Protein AF-A0AAW4VV36-F1 (afdb_monomer)

Nearest PDB structures (foldseek):
  4n6k-assembly1_A  TM=8.481E-01  e=8.056E-02  Maridesulfovibrio salexigens DSM 2638
  5ltc-assembly2_A  TM=8.068E-01  e=1.600E-01  Vibrio cholerae
  4pfb-assembly1_A  TM=8.694E-01  e=3.646E-01  Fusobacterium nucleatum subsp. nucleatum ATCC 25586
  7t3e-assembly2_B  TM=7.897E-01  e=3.646E-01  Photobacterium profundum
  4ovr-assembly2_B  TM=8.378E-01  e=4.479E-01  Xanthobacter autotrophicus Py2

Solvent-accessible surface area (backbone atoms only — not comparable to full-atom values): 5676 Å² total; per-residue (Å²): 130,93,60,61,65,80,84,46,46,75,45,69,63,61,81,85,72,88,81,83,85,84,86,81,78,53,70,72,63,56,70,69,47,56,76,94,48,47,63,61,51,51,49,52,51,50,55,49,55,58,51,46,53,52,52,51,55,54,49,52,56,50,48,54,56,54,40,43,77,66,65,35,46,80,42,84,65,84,50,62,66,59,51,54,58,50,63,76,73,108

Secondary structure (DSSP, 8-state):
--SGGGT--EEEE-------------HHHHHTS-GGGHHHHHHHHHHHHHHHHHHHHHHHHHHHHHHHHTT-EEEE---HHHHHHHHHH-

Radius of gyration: 19.65 Å; Cα contacts (8 Å, |Δi|>4): 35; chains: 1; bounding box: 43×26×49 Å

Foldseek 3Di:
DPCVLVPDQEAEPLVLDDDDDDDDDDPVVLVPDPPVCNVVVVVVVVVVVVVVVVVVVVVVVVVVVVSVVSNHDYHYDPNPVVVVVVVVVD

Organism: NCBI:txid1982628

Mean predicted aligned error: 4.09 Å

InterPro domains:
  IPR018389 TRAP transporter solute receptor DctP [PF03480] (2-83)
  IPR018389 TRAP transporter solute receptor DctP [PTHR33376] (2-83)
  IPR038404 TRAP transporter solute receptor DctP superfamily [G3DSA:3.40.190.170] (1-89)

pLDDT: mean 94.64, std 5.76, range [61.62, 98.38]

Structure (mmCIF, N/CA/C/O backbone):
data_AF-A0AAW4VV36-F1
#
_entry.id   AF-A0AAW4VV36-F1
#
loop_
_atom_site.group_PDB
_atom_site.id
_atom_site.type_symbol
_atom_site.label_atom_id
_atom_site.label_alt_id
_atom_site.label_comp_id
_atom_site.label_asym_id
_atom_site.label_entity_id
_atom_site.label_seq_id
_atom_site.pdbx_PDB_ins_code
_atom_site.Cartn_x
_atom_site.Cartn_y
_atom_site.Cartn_z
_atom_site.occupancy
_atom_site.B_iso_or_equiv
_atom_site.auth_seq_id
_atom_site.auth_comp_id
_atom_site.auth_asym_id
_atom_site.auth_atom_id
_atom_site.pdbx_PDB_model_num
ATOM 1 N N . SER A 1 1 ? -10.142 -11.126 -0.158 1.00 66.25 1 SER A N 1
ATOM 2 C CA . SER A 1 1 ? -10.196 -10.563 1.210 1.00 66.25 1 SER A CA 1
ATOM 3 C C . SER A 1 1 ? -9.616 -11.604 2.138 1.00 66.25 1 SER A C 1
ATOM 5 O O . SER A 1 1 ? -10.019 -12.750 2.015 1.00 66.25 1 SER A O 1
ATOM 7 N N . ASN A 1 2 ? -8.689 -11.231 3.019 1.00 85.50 2 ASN A N 1
ATOM 8 C CA . ASN A 1 2 ? -7.923 -12.182 3.840 1.00 85.50 2 ASN A CA 1
ATOM 9 C C . ASN A 1 2 ? -8.692 -12.681 5.086 1.00 85.50 2 ASN A C 1
ATOM 11 O O . ASN A 1 2 ? -8.086 -13.219 5.999 1.00 85.50 2 ASN A O 1
ATOM 15 N N . GLY A 1 3 ? -10.011 -12.457 5.163 1.00 93.25 3 GLY A N 1
ATOM 16 C CA . GLY A 1 3 ? -10.884 -13.060 6.182 1.00 93.25 3 GLY A CA 1
ATOM 17 C C . GLY A 1 3 ? -10.866 -12.434 7.582 1.00 93.25 3 GLY A C 1
ATOM 18 O O . GLY A 1 3 ? -11.724 -12.771 8.384 1.00 93.25 3 GLY A O 1
ATOM 19 N N . TYR A 1 4 ? -9.983 -11.475 7.897 1.00 96.06 4 TYR A N 1
ATOM 20 C CA . TYR A 1 4 ? -9.835 -10.946 9.272 1.00 96.06 4 TYR A CA 1
ATOM 21 C C . TYR A 1 4 ? -11.130 -10.467 9.949 1.00 96.06 4 TYR A C 1
ATOM 23 O O . TYR A 1 4 ? -11.268 -10.592 11.163 1.00 96.06 4 TYR A O 1
ATOM 31 N N . TYR A 1 5 ? -12.103 -9.972 9.178 1.00 95.50 5 TYR A N 1
ATOM 32 C CA . TYR A 1 5 ? -13.404 -9.544 9.703 1.00 95.50 5 TYR A CA 1
ATOM 33 C C . TYR A 1 5 ? -14.203 -10.677 10.373 1.00 95.50 5 TYR A C 1
ATOM 35 O O . TYR A 1 5 ? -15.231 -10.409 10.989 1.00 95.50 5 TYR A O 1
ATOM 43 N N . GLU A 1 6 ? -13.817 -11.940 10.196 1.00 96.38 6 GLU A N 1
ATOM 44 C CA . GLU A 1 6 ? -14.477 -13.107 10.793 1.00 96.38 6 GLU A CA 1
ATOM 45 C C . GLU A 1 6 ? -14.110 -13.260 12.269 1.00 96.38 6 GLU A C 1
ATOM 47 O O . GLU A 1 6 ? -14.951 -13.675 13.061 1.00 96.38 6 GLU A O 1
ATOM 52 N N . VAL A 1 7 ? -12.899 -12.839 12.644 1.00 96.94 7 VAL A N 1
ATOM 53 C CA . VAL A 1 7 ? -12.344 -12.997 13.998 1.00 96.94 7 VAL A CA 1
ATOM 54 C C . VAL A 1 7 ? -12.175 -11.675 14.748 1.00 96.94 7 VAL A C 1
ATOM 56 O O . VAL A 1 7 ? -12.126 -11.677 15.972 1.00 96.94 7 VAL A O 1
ATOM 59 N N . THR A 1 8 ? -12.120 -10.539 14.045 1.00 96.56 8 THR A N 1
ATOM 60 C CA . THR A 1 8 ? -12.115 -9.203 14.658 1.00 96.56 8 THR A CA 1
ATOM 61 C C . THR A 1 8 ? -13.137 -8.285 13.996 1.00 96.56 8 THR A C 1
ATOM 63 O O . THR A 1 8 ? -13.274 -8.251 12.771 1.00 96.56 8 THR A O 1
ATOM 66 N N . LYS A 1 9 ? -13.889 -7.544 14.813 1.00 97.38 9 LYS A N 1
ATOM 67 C CA . LYS A 1 9 ? -14.977 -6.662 14.367 1.00 97.38 9 LYS A CA 1
ATOM 68 C C . LYS A 1 9 ? -14.671 -5.184 14.557 1.00 97.38 9 LYS A C 1
ATOM 70 O O . LYS A 1 9 ? -15.517 -4.366 14.215 1.00 97.38 9 LYS A O 1
ATOM 75 N N . ASP A 1 10 ? -13.479 -4.833 15.018 1.00 98.12 10 ASP A N 1
ATOM 76 C CA . ASP A 1 10 ? -13.134 -3.460 15.366 1.00 98.12 10 ASP A CA 1
ATOM 77 C C . ASP A 1 10 ? -11.884 -3.010 14.614 1.00 98.12 10 ASP A C 1
ATOM 79 O O . ASP A 1 10 ? -10.832 -3.648 14.656 1.00 98.12 10 ASP A O 1
ATOM 83 N N . VAL A 1 11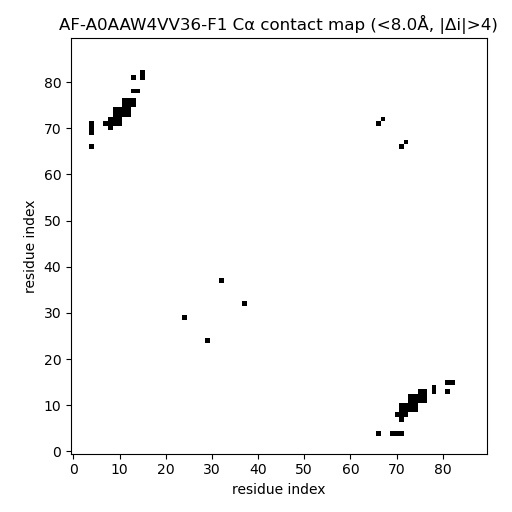 ? -12.011 -1.888 13.910 1.00 97.56 11 VAL A N 1
ATOM 84 C CA . VAL A 1 11 ? -10.908 -1.202 13.238 1.00 9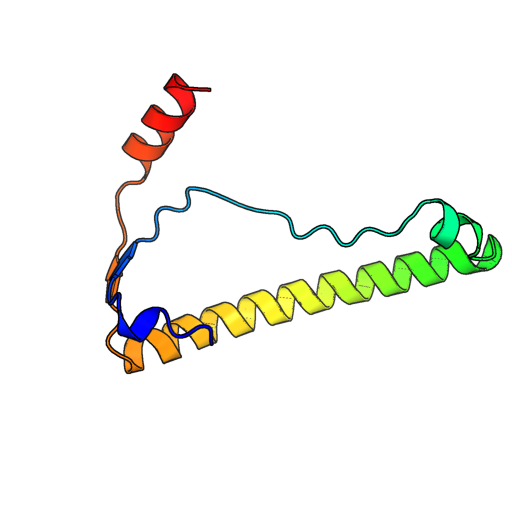7.56 11 VAL A CA 1
ATOM 85 C C . VAL A 1 11 ? -10.778 0.189 13.837 1.00 97.56 11 VAL A C 1
ATOM 87 O O . VAL A 1 11 ? -11.704 0.992 13.754 1.00 97.56 11 VAL A O 1
ATOM 90 N N . THR A 1 12 ? -9.617 0.503 14.403 1.00 97.62 12 THR A N 1
ATOM 91 C CA . THR A 1 12 ? -9.331 1.834 14.951 1.00 97.62 12 THR A CA 1
ATOM 92 C C . THR A 1 12 ? -8.409 2.599 14.012 1.00 97.62 12 THR A C 1
ATOM 94 O O . THR A 1 12 ? -7.304 2.143 13.704 1.00 97.62 12 THR A O 1
ATOM 97 N N . TYR A 1 13 ? -8.841 3.780 13.571 1.00 96.12 13 TYR A N 1
ATOM 98 C CA . TYR A 1 13 ? -8.054 4.692 12.746 1.00 96.12 13 TYR A CA 1
ATOM 99 C C . TYR A 1 13 ? -6.957 5.371 13.572 1.00 96.12 13 TYR A C 1
ATOM 101 O O . TYR A 1 13 ? -7.048 6.523 13.976 1.00 96.12 13 TYR A O 1
ATOM 109 N N . THR A 1 14 ? -5.898 4.614 13.834 1.00 95.81 14 THR A N 1
ATOM 110 C CA . THR A 1 14 ? -4.719 5.057 14.592 1.00 95.81 14 THR A CA 1
ATOM 111 C C . THR A 1 14 ? -3.761 5.913 13.766 1.00 95.81 14 THR A C 1
ATOM 113 O O . THR A 1 14 ? -2.954 6.629 14.343 1.00 95.81 14 THR A O 1
ATOM 116 N N . HIS A 1 15 ? -3.808 5.811 12.430 1.00 93.12 15 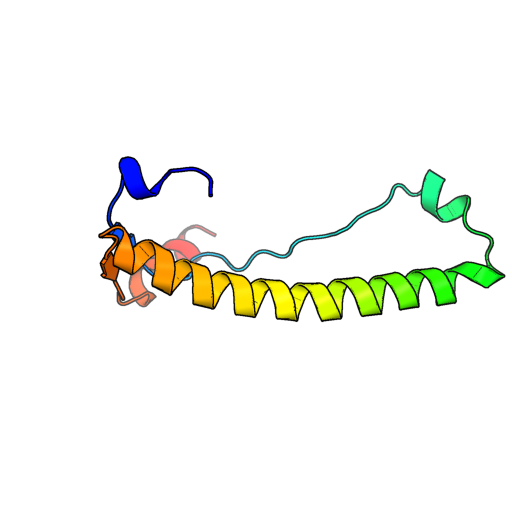HIS A N 1
ATOM 117 C CA . HIS A 1 15 ? -2.922 6.529 11.498 1.00 93.12 15 HIS A CA 1
ATOM 118 C C . HIS A 1 15 ? -1.421 6.437 11.847 1.00 93.12 15 HIS A C 1
ATOM 120 O O . HIS A 1 15 ? -0.643 7.329 11.527 1.00 93.12 15 HIS A O 1
ATOM 126 N N . HIS A 1 16 ? -1.009 5.343 12.493 1.00 92.94 16 HIS A N 1
ATOM 127 C CA . HIS A 1 16 ? 0.325 5.192 13.080 1.00 92.94 16 HIS A CA 1
ATOM 128 C C . HIS A 1 16 ? 1.435 4.942 12.051 1.00 92.94 16 HIS A C 1
ATOM 130 O O . HIS A 1 16 ? 2.611 5.006 12.398 1.00 92.94 16 HIS A O 1
ATOM 136 N N . LEU A 1 17 ? 1.082 4.630 10.801 1.00 91.12 17 LEU A N 1
ATOM 137 C CA . LEU A 1 17 ? 2.051 4.333 9.758 1.00 91.12 17 LEU A CA 1
ATOM 138 C C . LEU A 1 17 ? 1.530 4.751 8.382 1.00 91.12 17 LEU A C 1
ATOM 140 O O . LEU A 1 17 ? 0.423 4.389 7.980 1.00 91.12 17 LEU A O 1
ATOM 144 N N . PHE A 1 18 ? 2.370 5.475 7.647 1.00 90.31 18 PHE A N 1
ATOM 145 C CA . PHE A 1 18 ? 2.232 5.677 6.212 1.00 90.31 18 PHE A CA 1
ATOM 146 C C . PHE A 1 18 ? 3.371 4.924 5.524 1.00 90.31 18 PHE A C 1
ATOM 148 O O . PHE A 1 18 ? 4.534 5.300 5.667 1.00 90.31 18 PHE A O 1
ATOM 155 N N . THR A 1 19 ? 3.050 3.834 4.827 1.00 89.06 19 THR A N 1
ATOM 156 C CA . THR A 1 19 ? 4.044 3.018 4.120 1.00 89.06 19 THR A CA 1
ATOM 157 C C . THR A 1 19 ? 4.090 3.354 2.637 1.00 89.06 19 THR A C 1
ATOM 159 O O . THR A 1 19 ? 3.069 3.612 1.997 1.00 89.06 19 THR A O 1
ATOM 162 N N . TYR A 1 20 ? 5.293 3.294 2.073 1.00 88.31 20 TYR A N 1
ATOM 163 C CA . TYR A 1 20 ? 5.481 3.237 0.630 1.00 88.31 20 TYR A CA 1
ATOM 164 C C . TYR A 1 20 ? 5.452 1.776 0.175 1.00 88.31 20 TYR A C 1
ATOM 166 O O . TYR A 1 20 ? 5.906 0.890 0.899 1.00 88.31 20 TYR A O 1
ATOM 174 N N . ILE A 1 21 ? 4.925 1.527 -1.026 1.00 89.81 21 ILE A N 1
ATOM 175 C CA . ILE A 1 21 ? 4.996 0.223 -1.696 1.00 89.81 21 ILE A CA 1
ATOM 176 C C . ILE A 1 21 ? 6.046 0.361 -2.804 1.00 89.81 21 ILE A C 1
ATOM 178 O O . ILE A 1 21 ? 5.697 0.790 -3.906 1.00 89.81 21 ILE A O 1
ATOM 182 N N . PRO A 1 22 ? 7.335 0.105 -2.518 1.00 91.25 22 PRO A N 1
ATOM 183 C CA . PRO A 1 22 ? 8.368 0.205 -3.534 1.00 91.25 22 PRO A CA 1
ATOM 184 C C . PRO A 1 22 ? 8.230 -0.958 -4.519 1.00 91.25 22 PRO A C 1
ATOM 186 O O . PRO A 1 22 ? 8.160 -2.121 -4.125 1.00 91.25 22 PRO A O 1
ATOM 189 N N . VAL A 1 23 ? 8.213 -0.634 -5.809 1.00 91.12 23 VAL A N 1
ATOM 190 C CA . VAL A 1 23 ? 8.444 -1.609 -6.876 1.00 91.12 23 VAL A CA 1
ATOM 191 C C . VAL A 1 23 ? 9.907 -1.472 -7.254 1.00 91.12 23 VAL A C 1
ATOM 193 O O . VAL A 1 23 ? 10.351 -0.390 -7.626 1.00 91.12 23 VAL A O 1
ATOM 196 N N . MET A 1 24 ? 10.661 -2.549 -7.080 1.00 93.88 24 MET A N 1
ATOM 197 C CA . MET A 1 24 ? 12.106 -2.566 -7.280 1.00 93.88 24 MET A CA 1
ATOM 198 C C . MET A 1 24 ? 12.460 -3.635 -8.302 1.00 93.88 24 MET A C 1
ATOM 200 O O . MET A 1 24 ? 11.774 -4.653 -8.412 1.00 93.88 24 MET A O 1
ATOM 204 N N . MET A 1 25 ? 13.556 -3.412 -9.015 1.00 95.69 25 MET A N 1
ATOM 205 C CA . MET A 1 25 ? 14.155 -4.389 -9.913 1.00 95.69 25 MET A CA 1
ATOM 206 C C . MET A 1 25 ? 15.623 -4.581 -9.550 1.00 95.69 25 MET A C 1
ATOM 208 O O . MET A 1 25 ? 16.231 -3.708 -8.936 1.00 95.69 25 MET A O 1
ATOM 212 N N . SER A 1 26 ? 16.190 -5.732 -9.907 1.00 97.75 26 SER A N 1
ATOM 213 C CA . SER A 1 26 ? 17.617 -5.961 -9.698 1.00 97.75 26 SER A CA 1
ATOM 214 C C . SER A 1 26 ? 18.449 -5.120 -10.665 1.00 97.75 26 SER A C 1
ATOM 216 O O . SER A 1 26 ? 18.069 -4.947 -11.825 1.00 97.75 26 SER A O 1
ATOM 218 N N . ASP A 1 27 ? 19.629 -4.685 -10.220 1.00 97.94 27 ASP A N 1
ATOM 219 C CA . ASP A 1 27 ? 20.567 -3.928 -11.061 1.00 97.94 27 ASP A CA 1
ATOM 220 C C . ASP A 1 27 ? 20.926 -4.690 -12.340 1.00 97.94 27 ASP A C 1
ATOM 222 O O . ASP A 1 27 ? 20.994 -4.111 -13.421 1.00 97.94 27 ASP A O 1
ATOM 226 N N . LYS A 1 28 ? 21.075 -6.019 -12.239 1.00 98.19 28 LYS A N 1
ATOM 227 C CA . LYS A 1 2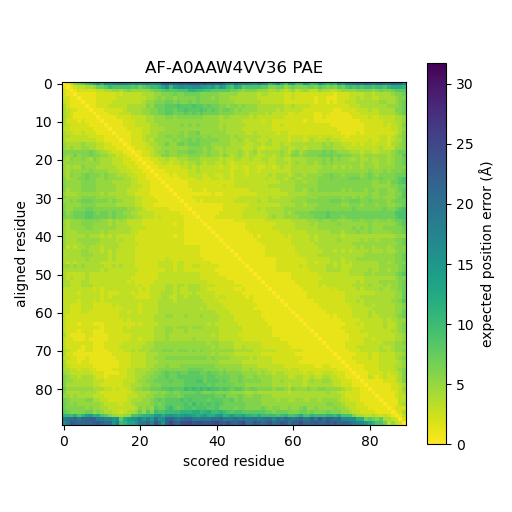8 ? 21.318 -6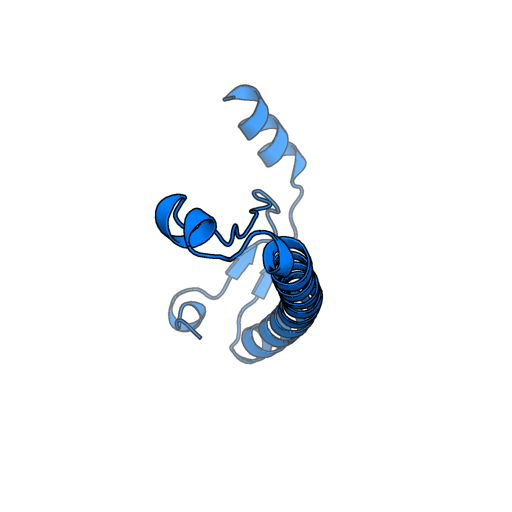.885 -13.397 1.00 98.19 28 LYS A CA 1
ATOM 228 C C . LYS A 1 28 ? 20.190 -6.782 -14.426 1.00 98.19 28 LYS A C 1
ATOM 230 O O . LYS A 1 28 ? 20.474 -6.677 -15.612 1.00 98.19 28 LYS A O 1
ATOM 235 N N . ALA A 1 29 ? 18.928 -6.824 -13.993 1.00 97.69 29 ALA A N 1
ATOM 236 C CA . ALA A 1 29 ? 17.794 -6.706 -14.906 1.00 97.69 29 ALA A CA 1
ATOM 237 C C . ALA A 1 29 ? 17.706 -5.300 -15.517 1.00 97.69 29 ALA A C 1
ATOM 239 O O . ALA A 1 29 ? 17.396 -5.174 -16.695 1.00 97.69 29 ALA A O 1
ATOM 240 N N . TRP A 1 30 ? 18.023 -4.257 -14.746 1.00 97.56 30 TRP A N 1
ATOM 241 C CA . TRP A 1 30 ? 18.039 -2.875 -15.232 1.00 97.56 30 TRP A CA 1
ATOM 242 C C . TRP A 1 30 ? 19.094 -2.668 -16.322 1.00 97.56 30 TRP A C 1
ATOM 244 O O . TRP A 1 30 ? 18.808 -2.104 -17.374 1.00 97.56 30 TRP A O 1
ATOM 254 N N . GLN A 1 31 ? 20.300 -3.199 -16.113 1.00 97.56 31 GLN A N 1
ATOM 255 C CA . GLN A 1 31 ? 21.396 -3.119 -17.082 1.00 97.56 31 GLN A CA 1
ATOM 256 C C . GLN A 1 31 ? 21.109 -3.870 -18.389 1.00 97.56 31 GLN A C 1
ATOM 258 O O . GLN A 1 31 ? 21.708 -3.543 -19.409 1.00 97.56 31 GLN A O 1
ATOM 263 N N . MET A 1 32 ? 20.197 -4.848 -18.375 1.00 97.81 32 MET A N 1
ATOM 264 C CA . MET A 1 32 ? 19.760 -5.558 -19.582 1.00 97.81 32 MET A CA 1
ATOM 265 C C . MET A 1 32 ? 18.787 -4.745 -20.446 1.00 97.81 32 MET A C 1
ATOM 267 O O . MET A 1 32 ? 18.555 -5.130 -21.590 1.00 97.81 32 MET A O 1
ATOM 271 N N . ILE A 1 33 ? 18.219 -3.648 -19.932 1.00 97.88 33 ILE A N 1
ATOM 272 C CA . ILE A 1 33 ? 17.386 -2.737 -20.723 1.00 97.88 33 ILE A CA 1
ATOM 273 C C . ILE A 1 33 ? 18.317 -1.864 -21.584 1.00 97.88 33 ILE A C 1
ATOM 275 O O . ILE A 1 33 ? 19.178 -1.175 -21.010 1.00 97.88 33 ILE A O 1
ATOM 279 N N . PRO A 1 34 ? 18.161 -1.880 -22.927 1.00 98.25 34 PRO A N 1
ATOM 280 C CA . PRO A 1 34 ? 18.901 -0.995 -23.825 1.00 98.25 34 PRO A CA 1
ATOM 281 C C . PRO A 1 34 ? 18.764 0.466 -23.396 1.00 98.25 34 PRO A C 1
ATOM 283 O O . PRO A 1 34 ? 17.694 0.878 -22.949 1.00 98.25 34 PRO A O 1
ATOM 286 N N . GLU A 1 35 ? 19.851 1.236 -23.470 1.00 97.44 35 GLU A N 1
ATOM 287 C CA . GLU A 1 35 ? 19.900 2.596 -22.919 1.00 97.44 35 GLU A CA 1
ATOM 288 C C . GLU A 1 35 ? 18.840 3.506 -23.543 1.00 97.44 35 GLU A C 1
ATOM 290 O O . GLU A 1 35 ? 18.171 4.243 -22.825 1.00 97.44 35 GLU A O 1
ATOM 295 N N . GLU A 1 36 ? 18.612 3.352 -24.844 1.00 98.00 36 GLU A N 1
ATOM 296 C CA . GLU A 1 36 ? 17.617 4.074 -25.628 1.00 98.00 36 GLU A CA 1
ATOM 297 C C . GLU A 1 36 ? 16.161 3.736 -25.283 1.00 98.00 36 GLU A C 1
ATOM 299 O O . GLU A 1 36 ? 15.276 4.415 -25.779 1.00 98.00 36 GLU A O 1
ATOM 304 N N . LEU A 1 37 ? 15.910 2.698 -24.473 1.00 98.38 37 LEU A N 1
ATOM 305 C CA . LEU A 1 37 ? 14.567 2.291 -24.032 1.00 98.38 37 LEU A CA 1
ATOM 306 C C . LEU A 1 37 ? 14.316 2.545 -22.540 1.00 98.38 37 LEU A C 1
ATOM 308 O O . LEU A 1 37 ? 13.233 2.246 -22.025 1.00 98.38 37 LEU A O 1
ATOM 312 N N . ARG A 1 38 ? 15.326 3.014 -21.797 1.00 97.69 38 ARG A N 1
ATOM 313 C CA . ARG A 1 38 ? 15.212 3.192 -20.342 1.00 97.69 38 ARG A CA 1
ATOM 314 C C . ARG A 1 38 ? 14.210 4.281 -19.984 1.00 97.69 38 ARG A C 1
ATOM 316 O O . ARG A 1 38 ? 13.480 4.110 -19.008 1.00 97.69 38 ARG A O 1
ATOM 323 N N . ASP A 1 39 ? 14.141 5.349 -20.770 1.00 98.00 39 ASP A N 1
ATOM 324 C CA . ASP A 1 39 ? 13.211 6.452 -20.530 1.00 98.00 39 ASP A CA 1
ATOM 325 C C . ASP A 1 39 ? 11.759 6.008 -20.753 1.00 98.00 39 ASP A C 1
ATOM 327 O O . ASP A 1 39 ? 10.914 6.218 -19.881 1.00 98.00 39 ASP A O 1
ATOM 331 N N . GLU A 1 40 ? 11.466 5.292 -21.841 1.00 98.19 40 GLU A N 1
ATOM 332 C CA . GLU A 1 40 ? 10.143 4.715 -22.112 1.00 98.19 40 GLU A CA 1
ATOM 333 C C . GLU A 1 40 ? 9.743 3.690 -21.048 1.00 98.19 40 GLU A C 1
ATOM 335 O O . GLU A 1 40 ? 8.592 3.658 -20.602 1.00 98.19 40 GLU A O 1
ATOM 340 N N . PHE A 1 41 ? 10.689 2.863 -20.594 1.00 97.50 41 PHE A N 1
ATOM 341 C CA . PHE A 1 41 ? 10.449 1.933 -19.494 1.00 97.50 41 PHE A CA 1
ATOM 342 C C . PHE A 1 41 ? 10.079 2.672 -18.199 1.00 97.50 41 PHE A C 1
ATOM 344 O O . PHE A 1 41 ? 9.136 2.279 -17.500 1.00 97.50 41 PHE A O 1
ATOM 351 N N . MET A 1 42 ? 10.801 3.747 -17.870 1.00 97.38 42 MET A N 1
ATOM 352 C CA . MET A 1 42 ? 10.526 4.552 -16.681 1.00 97.38 42 MET A CA 1
ATOM 353 C C . MET A 1 42 ? 9.202 5.308 -16.794 1.00 97.38 42 MET A C 1
ATOM 355 O O . MET A 1 42 ? 8.488 5.425 -15.794 1.00 97.38 42 MET A O 1
ATOM 359 N N . GLU A 1 43 ? 8.823 5.746 -17.993 1.00 98.12 43 GLU A N 1
ATOM 360 C CA . GLU A 1 43 ? 7.518 6.353 -18.245 1.00 98.12 43 GLU A CA 1
ATOM 361 C C . GLU A 1 43 ? 6.380 5.342 -18.053 1.00 98.12 43 GLU A C 1
ATOM 363 O O . GLU A 1 43 ? 5.416 5.623 -17.339 1.00 98.12 43 GLU A O 1
ATOM 368 N N . GLY A 1 44 ? 6.528 4.113 -18.556 1.00 97.81 44 GLY A N 1
ATOM 369 C CA . GLY A 1 44 ? 5.579 3.031 -18.276 1.00 97.81 44 GLY A CA 1
ATOM 370 C C . GLY A 1 44 ? 5.460 2.719 -16.776 1.00 97.81 44 GLY A C 1
ATOM 371 O O . GLY A 1 44 ? 4.354 2.553 -16.248 1.00 97.81 44 GLY A O 1
ATOM 372 N N . CYS A 1 45 ? 6.580 2.717 -16.042 1.00 96.75 45 CYS A N 1
ATOM 373 C CA . CYS A 1 45 ? 6.567 2.607 -14.579 1.00 96.75 45 CYS A CA 1
ATOM 374 C C . CYS A 1 45 ? 5.784 3.761 -13.930 1.00 96.75 45 CYS A C 1
ATOM 376 O O . CYS A 1 45 ? 5.012 3.536 -12.988 1.00 96.75 45 CYS A O 1
ATOM 378 N N . ARG A 1 46 ? 5.964 4.988 -14.441 1.00 96.31 46 ARG A N 1
ATOM 379 C CA . ARG A 1 46 ? 5.280 6.202 -13.983 1.00 96.31 46 ARG A CA 1
ATOM 380 C C . ARG A 1 46 ? 3.772 6.093 -14.124 1.00 96.31 46 ARG A C 1
ATOM 382 O O . ARG A 1 46 ? 3.042 6.274 -13.147 1.00 96.31 46 ARG A O 1
ATOM 389 N N . GLU A 1 47 ? 3.310 5.752 -15.318 1.00 97.69 47 GLU A N 1
ATOM 390 C CA . GLU A 1 47 ? 1.896 5.524 -15.600 1.00 97.69 47 GLU A CA 1
ATOM 391 C C . GLU A 1 47 ? 1.314 4.436 -14.692 1.00 97.69 47 GLU A C 1
ATOM 393 O O . GLU A 1 47 ? 0.250 4.623 -14.088 1.00 97.69 47 GLU A O 1
ATOM 398 N N . GLY A 1 48 ? 2.058 3.339 -14.520 1.00 96.19 48 GLY A N 1
ATOM 399 C CA . GLY A 1 48 ? 1.686 2.220 -13.664 1.00 96.19 48 GLY A CA 1
ATOM 400 C C . GLY A 1 48 ? 1.438 2.634 -12.214 1.00 96.19 48 GLY A C 1
ATOM 401 O O . GLY A 1 48 ? 0.353 2.381 -11.676 1.00 96.19 48 GLY A O 1
ATOM 402 N N . TYR A 1 49 ? 2.396 3.308 -11.563 1.00 94.88 49 TYR A N 1
ATOM 403 C CA . TYR A 1 49 ? 2.205 3.711 -10.164 1.00 94.88 49 TYR A CA 1
ATOM 404 C C . TYR A 1 49 ? 1.156 4.823 -10.015 1.00 94.88 49 TYR A C 1
ATOM 406 O O . TYR A 1 49 ? 0.456 4.874 -8.998 1.00 94.88 49 TYR A O 1
ATOM 414 N N 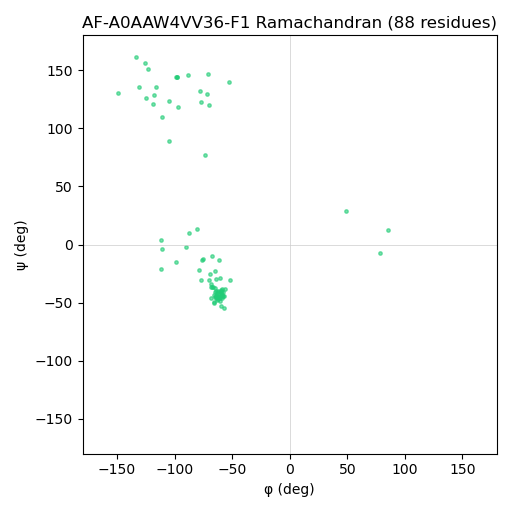. THR A 1 50 ? 1.000 5.711 -11.005 1.00 95.06 50 THR A N 1
ATOM 415 C CA . THR A 1 50 ? -0.054 6.735 -10.992 1.00 95.06 50 THR A CA 1
ATOM 416 C C . THR A 1 50 ? -1.440 6.087 -11.042 1.00 95.06 50 THR A C 1
ATOM 418 O O . THR A 1 50 ? -2.306 6.431 -10.230 1.00 95.06 50 THR A O 1
ATOM 421 N N . ALA A 1 51 ? -1.647 5.109 -11.928 1.00 96.69 51 ALA A N 1
ATOM 422 C CA . ALA A 1 51 ? -2.898 4.358 -12.008 1.00 96.69 51 ALA A CA 1
ATOM 423 C C . ALA A 1 51 ? -3.152 3.543 -10.729 1.00 96.69 51 ALA A C 1
ATOM 425 O O . ALA A 1 51 ? -4.250 3.589 -10.165 1.00 96.69 51 ALA A O 1
ATOM 426 N N . GLN A 1 52 ? -2.123 2.867 -10.208 1.00 96.00 52 GLN A N 1
ATOM 427 C CA . GLN A 1 52 ? -2.219 2.072 -8.983 1.00 96.00 52 GLN A CA 1
ATOM 428 C C . GLN A 1 52 ? -2.688 2.909 -7.786 1.00 96.00 52 GLN A C 1
ATOM 430 O O . GLN A 1 52 ? -3.555 2.454 -7.037 1.00 96.00 52 GLN A O 1
ATOM 435 N N . ARG A 1 53 ? -2.209 4.153 -7.634 1.00 94.00 53 ARG A N 1
ATOM 436 C CA . ARG A 1 53 ? -2.652 5.054 -6.551 1.00 94.00 53 ARG A CA 1
ATOM 437 C C . ARG A 1 53 ? -4.154 5.332 -6.605 1.00 94.00 53 ARG A C 1
ATOM 439 O O . ARG A 1 53 ? -4.808 5.376 -5.559 1.00 94.00 53 ARG A O 1
ATOM 446 N N . LYS A 1 54 ? -4.715 5.490 -7.808 1.00 95.69 54 LYS A N 1
ATOM 447 C CA . LYS A 1 54 ? -6.163 5.653 -8.000 1.00 95.69 54 LYS A CA 1
ATOM 448 C C . LYS A 1 54 ? -6.907 4.382 -7.590 1.00 95.69 54 LYS A C 1
ATOM 450 O O . LYS A 1 54 ? -7.817 4.457 -6.765 1.00 95.69 54 LYS A O 1
ATOM 455 N N . TYR A 1 55 ? -6.476 3.222 -8.089 1.00 96.38 55 TYR A N 1
ATOM 456 C CA . TYR A 1 55 ? -7.093 1.933 -7.756 1.00 96.38 55 TYR A CA 1
ATOM 457 C C . TYR A 1 55 ? -7.045 1.631 -6.259 1.00 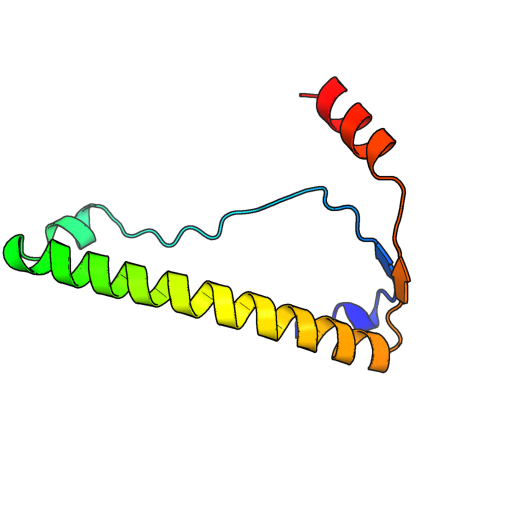96.38 55 TYR A C 1
ATOM 459 O O . TYR A 1 55 ? -8.034 1.157 -5.702 1.00 96.38 55 TYR A O 1
ATOM 467 N N . LEU A 1 56 ? -5.937 1.953 -5.591 1.00 94.94 56 LEU A N 1
ATOM 468 C CA . LEU A 1 56 ? -5.784 1.783 -4.150 1.00 94.94 56 LEU A CA 1
ATOM 469 C C . LEU A 1 56 ? -6.799 2.635 -3.379 1.00 94.94 56 LEU A C 1
ATOM 471 O O . LEU A 1 56 ? -7.478 2.129 -2.486 1.00 94.94 56 LEU A O 1
ATOM 475 N N . LYS A 1 57 ? -6.947 3.915 -3.743 1.00 94.62 57 LYS A N 1
ATOM 476 C CA . LYS A 1 57 ? -7.920 4.821 -3.116 1.00 94.62 57 LYS A CA 1
ATOM 477 C C . LYS A 1 57 ? -9.353 4.313 -3.283 1.00 94.62 57 LYS A C 1
ATOM 479 O O . LYS A 1 57 ? -10.100 4.258 -2.304 1.00 94.62 57 LYS A O 1
ATOM 484 N N . ASP A 1 58 ? -9.727 3.940 -4.504 1.00 96.81 58 ASP A N 1
ATOM 485 C CA . ASP A 1 58 ? -11.074 3.452 -4.803 1.00 96.81 58 ASP A CA 1
ATOM 486 C C . ASP A 1 58 ? -11.355 2.121 -4.090 1.00 96.81 58 ASP A C 1
ATOM 488 O O . ASP A 1 58 ? -12.383 1.984 -3.424 1.00 96.81 58 ASP A O 1
ATOM 492 N N . THR A 1 59 ? -10.405 1.184 -4.123 1.00 96.00 59 THR A N 1
ATOM 493 C CA . THR A 1 59 ? -10.521 -0.118 -3.447 1.00 96.00 59 THR A CA 1
ATOM 494 C C . THR A 1 59 ? -10.628 0.042 -1.932 1.00 96.00 59 THR A C 1
ATOM 496 O O . THR A 1 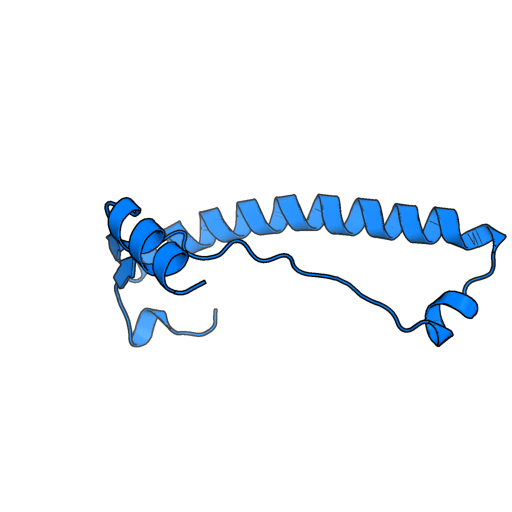59 ? -11.469 -0.608 -1.316 1.00 96.00 59 THR A O 1
ATOM 499 N N . ASN A 1 60 ? -9.853 0.944 -1.318 1.00 94.56 60 ASN A N 1
ATOM 500 C CA . ASN A 1 60 ? -9.944 1.218 0.119 1.00 94.56 60 ASN A CA 1
ATOM 501 C C . ASN A 1 60 ? -11.321 1.778 0.508 1.00 94.56 60 ASN A C 1
ATOM 503 O O . ASN A 1 60 ? -11.899 1.352 1.511 1.00 94.56 60 ASN A O 1
ATOM 507 N N . ARG A 1 61 ? -11.894 2.683 -0.301 1.00 96.44 61 ARG A N 1
ATOM 508 C CA . ARG A 1 61 ? -13.252 3.203 -0.071 1.00 96.44 61 ARG A CA 1
ATOM 509 C C . ARG A 1 61 ? -14.299 2.091 -0.139 1.00 96.44 61 ARG A C 1
ATOM 511 O O . ARG A 1 61 ? -15.175 2.026 0.726 1.00 96.44 61 ARG A O 1
ATOM 518 N N . GLU A 1 62 ? -14.219 1.218 -1.140 1.00 97.25 62 GLU A N 1
ATOM 519 C CA . GLU A 1 62 ? -15.161 0.101 -1.267 1.00 97.25 62 GLU A CA 1
ATOM 520 C C . GLU A 1 62 ? -14.967 -0.945 -0.160 1.00 97.25 62 GLU A C 1
ATOM 522 O O . GLU A 1 62 ? -15.951 -1.447 0.390 1.00 97.25 62 GLU A O 1
ATOM 527 N N . ALA A 1 63 ? -13.727 -1.209 0.257 1.00 95.81 63 ALA A N 1
ATOM 528 C CA . ALA A 1 63 ? -13.423 -2.123 1.353 1.00 95.81 63 ALA A CA 1
ATOM 529 C C . ALA A 1 63 ? -14.097 -1.688 2.661 1.00 95.81 63 ALA A C 1
ATOM 531 O O . ALA A 1 63 ? -14.729 -2.514 3.319 1.00 95.81 63 ALA A O 1
ATOM 532 N N . VAL A 1 64 ? -14.060 -0.395 3.007 1.00 96.81 64 VAL A N 1
ATOM 533 C CA . VAL A 1 64 ? -14.758 0.127 4.197 1.00 96.81 64 VAL A CA 1
ATOM 534 C C . VAL A 1 64 ? -16.264 -0.150 4.123 1.00 96.81 64 VAL A C 1
ATOM 536 O O . VAL A 1 64 ? -16.854 -0.592 5.111 1.00 96.81 64 VAL A O 1
ATOM 539 N N . LYS A 1 65 ? -16.902 0.051 2.961 1.00 97.25 65 LYS A N 1
ATOM 540 C CA . LYS A 1 65 ? -18.337 -0.239 2.783 1.00 97.25 65 LYS A CA 1
ATOM 541 C C . LYS A 1 65 ? -18.640 -1.727 2.970 1.00 97.25 65 LYS A C 1
ATOM 543 O O . LYS A 1 65 ? -19.600 -2.073 3.658 1.00 97.25 65 LYS A O 1
ATOM 548 N N . VAL A 1 66 ? -17.830 -2.605 2.377 1.00 96.50 66 VAL A N 1
ATOM 549 C CA . VAL A 1 66 ? -17.991 -4.064 2.492 1.00 96.50 66 VAL A CA 1
ATOM 550 C C . VAL A 1 66 ? -17.796 -4.525 3.936 1.00 96.50 66 VAL A C 1
ATOM 552 O O . VAL A 1 66 ? -18.595 -5.311 4.437 1.00 96.50 66 VAL A O 1
ATOM 555 N N . LEU A 1 67 ? -16.776 -4.017 4.629 1.00 97.06 67 LEU A N 1
ATOM 556 C CA . LEU A 1 67 ? -16.486 -4.385 6.016 1.00 97.06 67 LEU A CA 1
ATOM 557 C C . LEU A 1 67 ? -17.609 -3.948 6.965 1.00 97.06 67 LEU A C 1
ATOM 559 O O . LEU A 1 67 ? -18.038 -4.750 7.793 1.00 97.06 67 LEU A O 1
ATOM 563 N N . LYS A 1 68 ? -18.170 -2.745 6.780 1.00 97.44 68 LYS A N 1
ATOM 564 C CA . LYS A 1 68 ? -19.356 -2.299 7.531 1.00 97.44 68 LYS A CA 1
ATOM 565 C C . LYS A 1 68 ? -20.551 -3.237 7.337 1.00 97.44 68 LYS A C 1
ATOM 567 O O . LYS A 1 68 ? -21.173 -3.633 8.317 1.00 97.44 68 LYS A O 1
ATOM 572 N N . LYS A 1 69 ? -20.834 -3.666 6.098 1.00 97.31 69 LYS A N 1
ATOM 573 C CA . LYS A 1 69 ? -21.897 -4.656 5.811 1.00 97.31 69 LYS A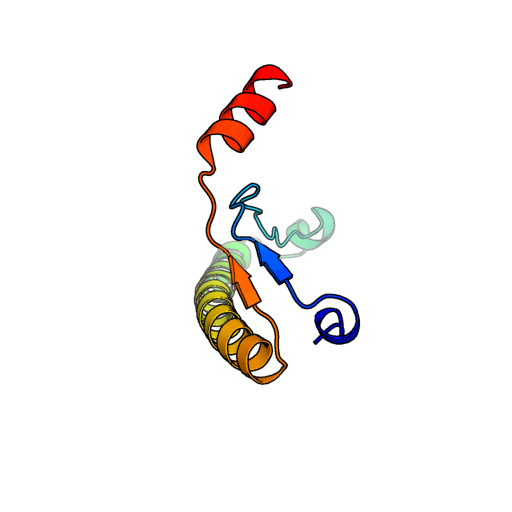 CA 1
ATOM 574 C C . LYS A 1 69 ? -21.653 -6.009 6.494 1.00 97.31 69 LYS A C 1
ATOM 576 O O . LYS A 1 69 ? -22.607 -6.703 6.815 1.00 97.31 69 LYS A O 1
ATOM 581 N N . LYS A 1 70 ? -20.390 -6.373 6.736 1.00 96.88 70 LYS A N 1
ATOM 582 C CA . LYS A 1 70 ? -19.973 -7.601 7.441 1.00 96.88 70 LYS A CA 1
ATOM 583 C C . LYS A 1 70 ? -19.895 -7.446 8.973 1.00 96.88 70 LYS A C 1
ATOM 585 O O . LYS A 1 70 ? -19.376 -8.330 9.663 1.00 96.88 70 LYS A O 1
ATOM 590 N N . GLY A 1 71 ? -20.398 -6.330 9.505 1.00 97.38 71 GLY A N 1
ATOM 591 C CA . GLY A 1 71 ? -20.487 -6.060 10.940 1.00 97.38 71 GLY A CA 1
ATOM 592 C C . GLY A 1 71 ? -19.225 -5.465 11.566 1.00 97.38 71 GLY A C 1
ATOM 593 O O . GLY A 1 71 ? -19.132 -5.436 12.788 1.00 97.38 71 GLY A O 1
ATOM 594 N N . VAL A 1 72 ? -18.256 -5.003 10.767 1.00 98.12 72 VAL A N 1
ATOM 595 C CA . VAL A 1 72 ? -17.062 -4.319 11.289 1.00 98.12 72 VAL A CA 1
ATOM 596 C C . VAL A 1 72 ? -17.394 -2.872 11.654 1.00 98.12 72 VAL A C 1
ATOM 598 O O . VAL A 1 72 ? -17.978 -2.131 10.857 1.00 98.12 72 VAL A O 1
ATOM 601 N N . LYS A 1 73 ? -16.975 -2.460 12.848 1.00 98.38 73 LYS A N 1
ATOM 602 C CA . LYS A 1 73 ? -17.063 -1.100 13.377 1.00 98.38 73 LYS A CA 1
ATOM 603 C C . LYS A 1 73 ? -15.737 -0.373 13.176 1.00 98.38 73 LYS A C 1
ATOM 605 O O . LYS A 1 73 ? -14.666 -0.966 13.265 1.00 98.38 73 LYS A O 1
ATOM 610 N N . PHE A 1 74 ? -15.830 0.921 12.887 1.00 97.94 74 PHE A N 1
ATOM 611 C CA . PHE A 1 74 ? -14.676 1.787 12.672 1.00 97.94 74 PHE A CA 1
ATOM 612 C C . PHE A 1 74 ? -14.668 2.894 13.719 1.00 97.94 74 PHE A C 1
ATOM 614 O O . PHE A 1 74 ? -15.671 3.592 13.872 1.00 97.94 74 PHE A O 1
ATOM 621 N N . TRP A 1 75 ? -13.536 3.065 14.392 1.00 98.06 75 TRP A N 1
ATOM 622 C CA . TRP A 1 75 ? -13.369 3.984 15.512 1.00 98.06 75 TRP A CA 1
ATOM 623 C C . TRP A 1 75 ? -12.356 5.069 15.172 1.00 98.06 75 TRP A C 1
ATOM 625 O O . TRP A 1 75 ? -11.281 4.781 14.646 1.00 98.06 75 TRP A O 1
ATOM 635 N N . ASN A 1 76 ? -12.692 6.311 15.511 1.00 96.94 76 ASN A N 1
ATOM 636 C CA . ASN A 1 76 ? -11.739 7.415 15.544 1.00 96.94 76 ASN A CA 1
ATOM 637 C C . ASN A 1 76 ? -11.280 7.617 16.988 1.00 96.94 76 ASN A C 1
ATOM 639 O O . ASN A 1 76 ? -12.078 7.475 17.913 1.00 96.94 76 ASN A O 1
ATOM 643 N N . ILE A 1 77 ? -10.012 7.967 17.168 1.00 95.56 77 ILE A N 1
ATOM 644 C CA . ILE A 1 77 ? -9.409 8.252 18.472 1.00 95.56 77 ILE A CA 1
ATOM 645 C C . ILE A 1 77 ? -8.596 9.542 18.385 1.00 95.56 77 ILE A C 1
ATOM 647 O O . ILE A 1 77 ? -8.209 9.952 17.290 1.00 95.56 77 ILE A O 1
ATOM 651 N N . ASN A 1 78 ? -8.297 10.158 19.531 1.00 94.81 78 ASN A N 1
ATOM 652 C CA . ASN A 1 78 ? -7.234 11.154 19.573 1.00 94.81 78 ASN A CA 1
ATOM 653 C C . ASN A 1 78 ? -5.881 10.443 19.386 1.00 94.81 78 ASN A C 1
ATOM 655 O O . ASN A 1 78 ? -5.524 9.563 20.168 1.00 94.81 78 ASN A O 1
ATOM 659 N N . THR A 1 79 ? -5.137 10.810 18.345 1.00 95.94 79 THR A N 1
ATOM 660 C CA . THR A 1 79 ? -3.832 10.219 18.027 1.00 95.94 79 THR A CA 1
ATOM 661 C C . THR A 1 79 ? -2.651 10.941 18.683 1.00 95.94 79 THR A C 1
ATOM 663 O O . THR A 1 79 ? -1.516 10.497 18.514 1.00 95.94 79 THR A O 1
ATOM 666 N N . ASP A 1 80 ? -2.877 12.028 19.426 1.00 95.12 80 ASP A N 1
ATOM 667 C CA . ASP A 1 80 ? -1.807 12.826 20.040 1.00 95.12 80 ASP A CA 1
ATOM 668 C C . ASP A 1 80 ? -0.971 12.006 21.026 1.00 95.12 80 ASP A C 1
ATOM 670 O O . ASP A 1 80 ? 0.257 12.006 20.947 1.00 95.12 80 ASP A O 1
ATOM 674 N N . GLU A 1 81 ? -1.616 11.231 21.901 1.00 91.88 81 GLU A N 1
ATOM 675 C CA . GLU A 1 81 ? -0.925 10.388 22.884 1.00 91.88 81 GLU A CA 1
ATOM 676 C C . GLU A 1 81 ? -0.083 9.291 22.214 1.00 91.88 81 GLU A C 1
ATOM 678 O O . GLU A 1 81 ? 1.055 9.032 22.616 1.00 91.88 81 GLU A O 1
ATOM 683 N N . LEU A 1 82 ? -0.608 8.687 21.141 1.00 92.44 82 LEU A N 1
ATOM 684 C CA . LEU A 1 82 ? 0.117 7.718 20.314 1.00 92.44 82 LEU A CA 1
ATOM 685 C C . LEU A 1 82 ? 1.355 8.359 19.680 1.00 92.44 82 LEU A C 1
ATOM 687 O O . LEU A 1 82 ? 2.445 7.786 19.733 1.00 92.44 82 LEU A O 1
ATOM 691 N N . LYS A 1 83 ? 1.202 9.566 19.125 1.00 93.38 83 LYS A N 1
ATOM 692 C CA . LYS A 1 83 ? 2.291 10.323 18.502 1.00 93.38 83 LYS A CA 1
ATOM 693 C C . LYS A 1 83 ? 3.371 10.692 19.518 1.00 93.38 83 LYS A C 1
ATOM 695 O O . LYS A 1 83 ? 4.546 10.434 19.264 1.00 93.38 83 LYS A O 1
ATOM 700 N N . MET A 1 84 ? 2.982 11.227 20.675 1.00 93.62 84 MET A N 1
ATOM 701 C CA . MET A 1 84 ? 3.903 11.562 21.767 1.00 93.62 84 MET A CA 1
ATOM 702 C C . MET A 1 84 ? 4.663 10.327 22.261 1.00 93.62 84 MET A C 1
ATOM 704 O O . MET A 1 84 ? 5.880 10.370 22.446 1.00 93.62 84 MET A O 1
ATOM 708 N N . SER A 1 85 ? 3.961 9.204 22.429 1.00 91.88 85 SER A N 1
ATOM 709 C CA . SER A 1 85 ? 4.554 7.946 22.888 1.00 91.88 85 SER A CA 1
ATOM 710 C C . SER A 1 85 ? 5.559 7.368 21.890 1.00 91.88 85 SER A C 1
ATOM 712 O O . SER A 1 85 ? 6.585 6.832 22.307 1.00 91.88 85 SER A O 1
ATOM 714 N N . TYR A 1 86 ? 5.285 7.485 20.586 1.00 90.31 86 TYR A N 1
ATOM 715 C CA . TYR A 1 86 ? 6.217 7.079 19.533 1.00 90.31 86 TYR A CA 1
ATOM 716 C C . TYR A 1 86 ? 7.476 7.955 19.532 1.00 90.31 86 TYR A C 1
ATOM 718 O O . TYR A 1 86 ? 8.586 7.433 19.579 1.00 90.31 86 TYR A O 1
ATOM 726 N N . GLN A 1 87 ? 7.312 9.282 19.562 1.00 91.81 87 GLN A N 1
ATOM 727 C CA . GLN A 1 87 ? 8.425 10.237 19.514 1.00 91.81 87 GLN A CA 1
ATOM 728 C C . GLN A 1 87 ? 9.355 10.159 20.728 1.00 91.81 87 GLN A C 1
ATOM 730 O O . GLN A 1 87 ? 10.538 10.427 20.595 1.00 91.81 87 GLN A O 1
ATOM 735 N N . LYS A 1 88 ? 8.849 9.777 21.905 1.00 91.50 88 LYS A N 1
ATOM 736 C CA . LYS A 1 88 ? 9.682 9.583 23.103 1.00 91.50 88 LYS A CA 1
ATOM 737 C C . LYS A 1 88 ? 10.611 8.361 23.007 1.00 91.50 88 LYS A C 1
ATOM 739 O O . LYS A 1 88 ? 11.592 8.294 23.741 1.00 91.50 88 LYS A O 1
ATOM 744 N N . LYS A 1 89 ? 10.253 7.362 22.193 1.00 75.12 89 LYS A N 1
ATOM 745 C CA . LYS A 1 89 ? 10.990 6.093 22.061 1.00 75.12 89 LYS A CA 1
ATOM 746 C C . LYS A 1 89 ? 11.931 6.047 20.851 1.00 75.12 89 LYS A C 1
ATOM 748 O O . LYS A 1 89 ? 12.735 5.121 20.791 1.00 75.12 89 LYS A O 1
ATOM 753 N N . ALA A 1 90 ? 11.770 6.968 19.901 1.00 61.62 90 ALA A N 1
ATOM 754 C CA . ALA A 1 90 ? 12.632 7.132 18.729 1.00 61.62 90 ALA A CA 1
ATOM 755 C C . ALA A 1 90 ? 13.867 7.969 19.079 1.00 61.62 90 ALA A C 1
ATOM 757 O O . ALA A 1 90 ? 14.936 7.672 18.506 1.00 61.62 90 ALA A O 1
#

Sequence (90 aa):
SNGYYEVTKDVTYTHHLFTYIPVMMSDKAWQMIPEELRDEFMEGCREGYTAQRKYLKDTNREAVKVLKKKGVKFWNINTDELKMSYQKKA